Protein AF-A0A7Y5NGD7-F1 (afdb_monomer)

Secondary structure (DSSP, 8-state):
-TTTTTTS-HHHHHHHHHHHHHHHHHHIIIIIITTTSS---STTS-S-EEGGGTSEEHHHHHHHHHHHHHHHHHHHHHHHHHHHT-----

Sequence (90 aa):
MKAVAPFVNWRAFSFTLVTTLLISIIYEVTLGVAAQWWGYQREPMLGIFISAWHDLPMEAVTLWFAAVFMTVLVFEAIKIHLLKRAPDRE

Solvent-accessible surface area (backbone atoms only — not comparable to full-atom values): 5440 Å² total; per-residue (Å²): 117,78,88,53,53,89,81,47,62,60,68,62,50,51,49,52,53,52,52,51,44,53,51,34,47,52,44,40,62,65,47,39,59,69,66,49,75,74,68,84,59,72,83,91,43,97,75,53,56,41,69,94,59,82,52,38,48,52,60,72,42,53,45,57,53,55,51,52,52,49,50,54,51,52,51,54,53,51,51,52,54,52,56,71,70,57,75,79,91,123

Mean predicted aligned error: 7.26 Å

Radius of gyration: 18.39 Å; Cα contacts (8 Å, |Δi|>4): 44; chains: 1; bounding box: 41×27×56 Å

Foldseek 3Di:
DVVCVVVDPVVVVVVVVVVLLVVQVCCCLPPCVVVVPPVDDCVVAPNDFDVVRVRHGPCSSCVSVVVVVVVVVVVVVVVVVVVVVPPDPD

pLDDT: mean 85.57, std 9.71, range [49.69, 96.69]

Structure (mmCIF, N/CA/C/O backbone):
data_AF-A0A7Y5NGD7-F1
#
_entry.id   AF-A0A7Y5NGD7-F1
#
loop_
_atom_site.group_PDB
_atom_site.id
_atom_site.type_symbol
_atom_site.label_atom_id
_atom_site.label_alt_id
_atom_site.label_comp_id
_atom_site.label_asym_id
_atom_site.label_entity_id
_atom_site.label_seq_id
_atom_site.pdbx_PDB_ins_code
_atom_site.Cartn_x
_atom_site.Cartn_y
_atom_site.Cartn_z
_atom_site.occupancy
_atom_site.B_iso_or_equiv
_atom_site.auth_seq_id
_atom_site.auth_comp_id
_atom_site.auth_asym_id
_atom_site.auth_atom_id
_atom_site.pdbx_PDB_model_num
ATOM 1 N N . MET A 1 1 ? -20.965 3.400 2.102 1.00 54.62 1 MET A N 1
ATOM 2 C CA . MET A 1 1 ? -19.849 3.877 2.959 1.00 54.62 1 MET A CA 1
ATOM 3 C C . MET A 1 1 ? -20.253 4.829 4.103 1.00 54.62 1 MET A C 1
ATOM 5 O O . MET A 1 1 ? -19.375 5.241 4.846 1.00 54.62 1 MET A O 1
ATOM 9 N N . LYS A 1 2 ? -21.541 5.153 4.337 1.00 55.81 2 LYS A N 1
ATOM 10 C CA . LYS A 1 2 ? -21.941 6.076 5.429 1.00 55.81 2 LYS A CA 1
ATOM 11 C C . LYS A 1 2 ? -21.796 5.497 6.847 1.00 55.81 2 LYS A C 1
ATOM 13 O O . LYS A 1 2 ? -21.558 6.252 7.776 1.00 55.81 2 LYS A O 1
ATOM 18 N N . ALA A 1 3 ? -21.889 4.175 7.003 1.00 69.44 3 ALA A N 1
ATOM 19 C CA . ALA A 1 3 ? -21.818 3.517 8.311 1.00 69.44 3 ALA A CA 1
ATOM 20 C C . ALA A 1 3 ? -20.415 3.537 8.954 1.00 69.44 3 ALA A C 1
ATOM 22 O O . ALA A 1 3 ?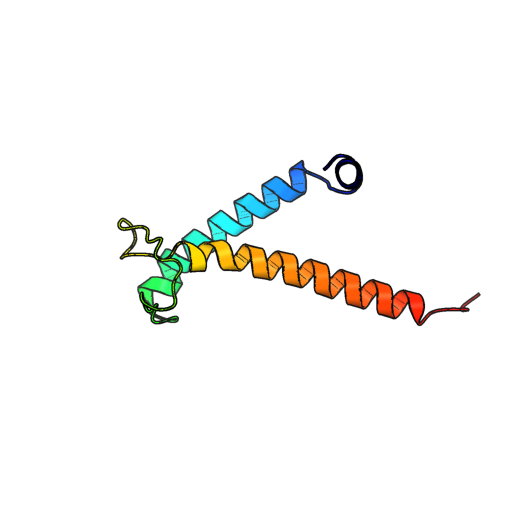 -20.305 3.447 10.167 1.00 69.44 3 ALA A O 1
ATOM 23 N N . VAL A 1 4 ? -19.350 3.667 8.153 1.00 68.19 4 VAL A N 1
ATOM 24 C CA . VAL A 1 4 ? -17.948 3.576 8.617 1.00 68.19 4 VAL A CA 1
ATOM 25 C C . VAL A 1 4 ? -17.294 4.955 8.760 1.00 68.19 4 VAL A C 1
ATOM 27 O O . VAL A 1 4 ? -16.356 5.123 9.533 1.00 68.19 4 VAL A O 1
ATOM 30 N N . ALA A 1 5 ? -17.830 5.965 8.067 1.00 71.06 5 ALA A N 1
ATOM 31 C CA . ALA A 1 5 ? -17.330 7.337 8.081 1.00 71.06 5 ALA A CA 1
ATOM 32 C C . ALA A 1 5 ? -17.092 7.939 9.486 1.00 71.06 5 ALA A C 1
ATOM 34 O O . ALA A 1 5 ? -16.056 8.577 9.652 1.00 71.06 5 ALA A O 1
ATOM 35 N N . PRO A 1 6 ? -17.960 7.744 10.504 1.00 78.56 6 PRO A N 1
ATOM 36 C CA . PRO A 1 6 ? -17.707 8.314 11.830 1.00 78.56 6 PRO A CA 1
ATOM 37 C C . PRO A 1 6 ? -16.612 7.584 12.623 1.0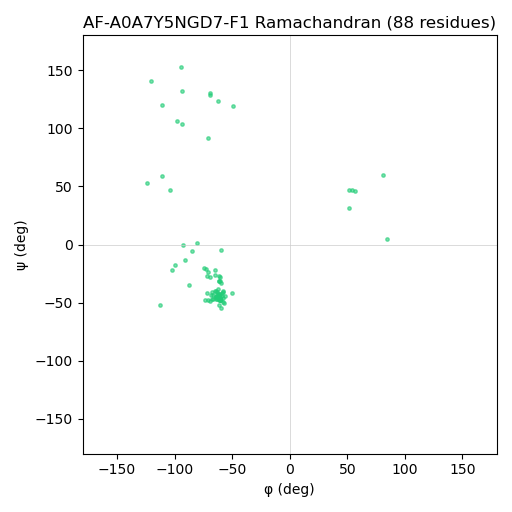0 78.56 6 PRO A C 1
ATOM 39 O O . PRO A 1 6 ? -16.046 8.164 13.542 1.00 78.56 6 PRO A O 1
ATOM 42 N N . PHE A 1 7 ? -16.295 6.333 12.281 1.00 80.06 7 PHE A N 1
ATOM 43 C CA . PHE A 1 7 ? -15.302 5.528 13.001 1.00 80.06 7 PHE A CA 1
ATOM 44 C C . PHE A 1 7 ? -13.887 5.672 12.436 1.00 80.06 7 PHE A C 1
ATOM 46 O O . PHE A 1 7 ? -12.921 5.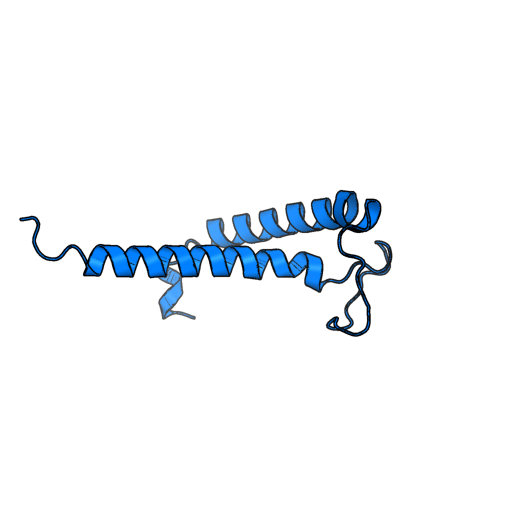255 13.071 1.00 80.06 7 PHE A O 1
ATOM 53 N N . VAL A 1 8 ? -13.751 6.251 11.240 1.00 81.81 8 VAL A N 1
ATOM 54 C CA . VAL A 1 8 ? -12.471 6.356 10.539 1.00 81.81 8 VAL A CA 1
ATOM 55 C C . VAL A 1 8 ? -12.020 7.806 10.494 1.00 81.81 8 VAL A C 1
ATOM 57 O O . VAL A 1 8 ? -12.653 8.660 9.875 1.00 81.81 8 VAL A O 1
ATOM 60 N N . ASN A 1 9 ? -10.855 8.077 11.081 1.00 89.62 9 ASN A N 1
ATOM 61 C CA . ASN A 1 9 ? -10.166 9.341 10.865 1.00 89.62 9 ASN A CA 1
ATOM 62 C C . ASN A 1 9 ? -9.614 9.379 9.433 1.00 89.62 9 ASN A C 1
ATOM 64 O O . ASN A 1 9 ? -8.495 8.945 9.168 1.00 89.62 9 ASN A O 1
ATOM 68 N N . TRP A 1 10 ? -10.410 9.912 8.506 1.00 86.50 10 TRP A N 1
ATOM 69 C CA . TRP A 1 10 ? -10.087 9.928 7.079 1.00 86.50 10 TRP A CA 1
ATOM 70 C C . TRP A 1 10 ? -8.806 10.703 6.750 1.00 86.50 10 TRP A C 1
ATOM 72 O O . TRP A 1 10 ? -8.085 10.345 5.819 1.00 86.50 10 TRP A O 1
ATOM 82 N N . ARG A 1 11 ? -8.491 11.747 7.532 1.00 91.31 11 ARG A N 1
ATOM 83 C CA . ARG A 1 11 ? -7.268 12.545 7.354 1.00 91.31 11 ARG A CA 1
ATOM 84 C C . ARG A 1 11 ? -6.034 11.736 7.729 1.00 91.31 11 ARG A C 1
ATOM 86 O O . ARG A 1 11 ? -5.095 11.680 6.943 1.00 91.31 11 ARG A O 1
ATOM 93 N N . ALA A 1 12 ? -6.061 11.089 8.89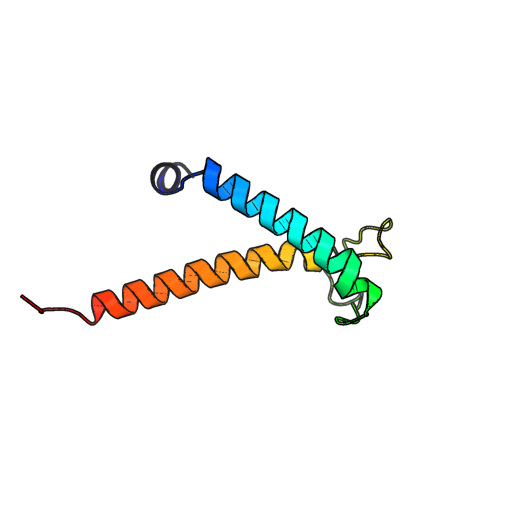4 1.00 90.31 12 ALA A N 1
ATOM 94 C CA . ALA A 1 12 ? -4.974 10.220 9.335 1.00 90.31 12 ALA A CA 1
ATOM 95 C C . ALA A 1 12 ? -4.824 9.011 8.406 1.00 90.31 12 ALA A C 1
ATOM 97 O O . ALA A 1 12 ? -3.720 8.724 7.964 1.00 90.31 12 ALA A O 1
ATOM 98 N N . PHE A 1 13 ? -5.935 8.372 8.032 1.00 89.19 13 PHE A N 1
ATOM 99 C CA . PHE A 1 13 ? -5.935 7.250 7.096 1.00 89.19 13 PHE A CA 1
ATOM 100 C C . PHE A 1 13 ? -5.301 7.625 5.753 1.00 89.19 13 PHE A C 1
AT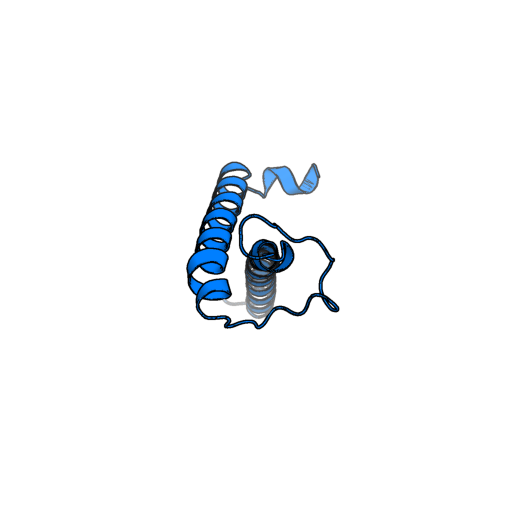OM 102 O O . PHE A 1 13 ? -4.392 6.939 5.297 1.00 89.19 13 PHE A O 1
ATOM 109 N N . SER A 1 14 ? -5.726 8.739 5.149 1.00 90.38 14 SER A N 1
ATOM 110 C CA . SER A 1 14 ? -5.176 9.198 3.867 1.00 90.38 14 SER A CA 1
ATOM 111 C C . SER A 1 14 ? -3.692 9.542 3.978 1.00 90.38 14 SER A C 1
ATOM 113 O O . SER A 1 14 ? -2.917 9.193 3.093 1.00 90.38 14 SER A O 1
ATOM 115 N N . PHE A 1 15 ? -3.284 10.191 5.073 1.00 94.06 15 PHE A N 1
ATOM 116 C CA . PHE A 1 15 ? -1.880 10.504 5.328 1.00 94.06 15 PHE A CA 1
ATOM 117 C C . PHE A 1 15 ? -1.038 9.230 5.432 1.00 94.06 15 PHE A C 1
ATOM 119 O O . PHE A 1 15 ? -0.074 9.083 4.691 1.00 94.06 15 PHE A O 1
ATOM 126 N N . THR A 1 16 ? -1.444 8.275 6.273 1.00 91.75 16 THR A N 1
ATOM 127 C CA . THR A 1 16 ? -0.751 6.990 6.415 1.00 91.75 16 THR A CA 1
ATOM 128 C C . THR A 1 16 ? -0.691 6.244 5.088 1.00 91.75 16 THR A C 1
ATOM 130 O O . THR A 1 16 ? 0.370 5.760 4.717 1.00 91.75 16 THR A O 1
ATOM 133 N N . LEU A 1 17 ? -1.792 6.208 4.336 1.00 91.19 17 LEU A N 1
ATOM 134 C CA . LEU A 1 17 ? -1.873 5.538 3.042 1.00 91.19 17 LEU A CA 1
ATOM 135 C C . LEU A 1 17 ? -0.876 6.130 2.031 1.00 91.19 17 LEU A C 1
ATOM 137 O O . LEU A 1 17 ? -0.118 5.392 1.402 1.00 91.19 17 LEU A O 1
ATOM 141 N N . VAL A 1 18 ? -0.821 7.458 1.913 1.00 93.06 18 VAL A N 1
ATOM 142 C CA . VAL A 1 18 ? 0.130 8.138 1.020 1.00 93.06 18 VAL A CA 1
ATOM 143 C C . VAL A 1 18 ? 1.570 7.949 1.493 1.00 93.06 18 VAL A C 1
ATOM 145 O O . VAL A 1 18 ? 2.441 7.644 0.683 1.00 93.06 18 VAL A O 1
ATOM 148 N N . THR A 1 19 ? 1.839 8.079 2.792 1.00 94.19 19 THR A N 1
ATOM 149 C CA . THR A 1 19 ? 3.179 7.867 3.350 1.00 94.19 19 THR A CA 1
ATOM 150 C C . THR A 1 19 ? 3.665 6.438 3.115 1.00 94.19 19 THR A C 1
ATOM 152 O O . THR A 1 19 ? 4.798 6.254 2.675 1.00 94.19 19 THR A O 1
ATOM 155 N N . THR A 1 20 ? 2.817 5.430 3.332 1.00 94.44 20 THR A N 1
ATOM 156 C CA . THR A 1 20 ? 3.145 4.028 3.048 1.00 94.44 20 THR A CA 1
ATOM 157 C C . THR A 1 20 ? 3.454 3.816 1.570 1.00 94.44 20 THR A C 1
ATOM 159 O O . THR A 1 20 ? 4.442 3.154 1.270 1.00 94.44 20 THR A O 1
ATOM 162 N N . LEU A 1 21 ? 2.688 4.411 0.647 1.00 92.69 21 LEU A N 1
ATOM 163 C CA . LEU A 1 21 ? 3.000 4.329 -0.786 1.00 92.69 21 LEU A CA 1
ATOM 164 C C . LEU A 1 21 ? 4.340 4.949 -1.134 1.00 92.69 21 LEU A C 1
ATOM 166 O O . LEU A 1 21 ? 5.111 4.351 -1.873 1.00 92.69 21 LEU A O 1
ATOM 170 N N . LEU A 1 22 ? 4.615 6.147 -0.624 1.00 93.56 22 LEU A N 1
ATOM 171 C CA . LEU A 1 22 ? 5.867 6.836 -0.915 1.00 93.56 22 LEU A CA 1
ATOM 172 C C . LEU A 1 22 ? 7.060 6.014 -0.427 1.00 93.56 22 LEU A C 1
ATOM 174 O O . LEU A 1 22 ? 8.004 5.800 -1.183 1.00 93.56 22 LEU A O 1
ATOM 178 N N . ILE A 1 23 ? 6.988 5.502 0.804 1.00 94.88 23 ILE A N 1
ATOM 179 C CA . ILE A 1 23 ? 8.024 4.628 1.365 1.00 94.88 23 ILE A CA 1
ATOM 180 C C . ILE A 1 23 ? 8.148 3.349 0.537 1.00 94.88 23 ILE A C 1
ATOM 182 O O . ILE A 1 23 ? 9.262 2.947 0.221 1.00 94.88 23 ILE A O 1
ATOM 186 N N . SER A 1 24 ? 7.026 2.737 0.159 1.00 93.50 24 SER A N 1
ATOM 187 C CA . SER A 1 24 ? 7.006 1.513 -0.637 1.00 93.50 24 SER A CA 1
ATOM 188 C C . SER A 1 24 ? 7.662 1.706 -2.004 1.00 93.50 24 SER A C 1
ATOM 190 O O . SER A 1 24 ? 8.538 0.927 -2.355 1.00 93.50 24 SER A O 1
ATOM 192 N N . ILE A 1 25 ? 7.328 2.769 -2.742 1.00 91.44 25 ILE A N 1
ATOM 193 C CA . ILE A 1 25 ? 7.953 3.071 -4.040 1.00 91.44 25 ILE A CA 1
ATOM 194 C C . ILE A 1 25 ? 9.458 3.292 -3.871 1.00 91.44 25 ILE A C 1
ATOM 196 O O . ILE A 1 25 ? 10.247 2.734 -4.629 1.00 91.44 25 ILE A O 1
ATOM 200 N N . ILE A 1 26 ? 9.865 4.090 -2.876 1.00 92.81 26 ILE A N 1
ATOM 201 C CA . ILE A 1 26 ? 11.285 4.359 -2.617 1.00 92.81 26 ILE A CA 1
ATOM 202 C C . ILE A 1 26 ? 12.015 3.054 -2.300 1.00 92.81 26 ILE A C 1
ATOM 204 O O . ILE A 1 26 ? 13.065 2.791 -2.881 1.00 92.81 26 ILE A O 1
ATOM 208 N N . TYR A 1 27 ? 11.460 2.224 -1.418 1.00 92.94 27 TYR A N 1
ATOM 209 C CA . TYR A 1 27 ? 12.025 0.927 -1.061 1.00 92.94 27 TYR A CA 1
ATOM 210 C C . TYR A 1 27 ? 12.144 0.009 -2.281 1.00 92.94 27 TYR A C 1
ATOM 212 O O . TYR A 1 27 ? 13.211 -0.549 -2.528 1.00 92.94 27 TYR A O 1
ATOM 220 N N . GLU A 1 28 ? 11.085 -0.108 -3.078 1.00 91.50 28 GLU A N 1
ATOM 221 C CA . GLU A 1 28 ? 11.058 -1.049 -4.192 1.00 91.50 28 GLU A CA 1
ATOM 222 C C . GLU A 1 28 ? 12.039 -0.645 -5.293 1.00 91.50 28 GLU A C 1
ATOM 224 O O . GLU A 1 28 ? 12.770 -1.483 -5.807 1.00 91.50 28 GLU A O 1
ATOM 229 N N . VAL A 1 29 ? 12.137 0.649 -5.601 1.00 89.44 29 VAL A N 1
ATOM 230 C CA . VAL A 1 29 ? 13.073 1.150 -6.616 1.00 89.44 29 VAL A CA 1
ATOM 231 C C . VAL A 1 29 ? 14.524 1.085 -6.129 1.00 89.44 29 VAL A C 1
ATOM 233 O O . VAL A 1 29 ? 15.412 0.723 -6.900 1.00 89.44 29 VAL A O 1
ATOM 236 N N . THR A 1 30 ? 14.793 1.438 -4.868 1.00 89.94 30 THR A N 1
ATOM 237 C CA . THR A 1 30 ? 16.177 1.567 -4.369 1.00 89.94 30 THR A CA 1
ATOM 238 C C . THR A 1 30 ? 16.775 0.268 -3.844 1.00 89.94 30 THR A C 1
ATOM 240 O O . THR A 1 30 ? 17.974 0.065 -3.999 1.00 89.94 30 THR A O 1
ATOM 243 N N . LEU A 1 31 ? 15.973 -0.602 -3.226 1.00 87.19 31 LEU A N 1
ATOM 244 C CA . LEU A 1 31 ? 16.425 -1.854 -2.613 1.00 87.19 31 LEU A CA 1
ATOM 245 C C . LEU A 1 31 ? 15.885 -3.063 -3.373 1.00 87.19 31 LEU A C 1
ATOM 247 O O . LEU A 1 31 ? 16.672 -3.912 -3.781 1.00 87.19 31 LEU A O 1
ATOM 251 N N . GLY A 1 32 ? 14.571 -3.125 -3.606 1.00 85.00 32 GLY A N 1
ATOM 252 C CA . GLY A 1 32 ? 13.922 -4.286 -4.224 1.00 85.00 32 GLY A CA 1
ATOM 253 C C . GLY A 1 32 ? 14.461 -4.601 -5.621 1.00 85.00 32 GLY A C 1
ATOM 254 O O . GLY A 1 32 ? 14.956 -5.702 -5.873 1.00 85.00 32 GLY A O 1
ATOM 255 N N . VAL A 1 33 ? 14.434 -3.607 -6.511 1.00 84.56 33 VAL A N 1
ATOM 256 C CA . VAL A 1 33 ? 14.925 -3.710 -7.891 1.00 84.56 33 VAL A CA 1
ATOM 257 C C . VAL A 1 33 ? 16.447 -3.740 -7.934 1.00 84.56 33 VAL A C 1
ATOM 259 O O . VAL A 1 33 ? 17.013 -4.604 -8.597 1.00 84.56 33 VAL A O 1
ATOM 262 N N . ALA A 1 34 ? 17.133 -2.840 -7.225 1.00 81.62 34 ALA A N 1
ATOM 263 C CA . ALA A 1 34 ? 18.594 -2.759 -7.300 1.00 81.62 34 ALA A CA 1
ATOM 264 C C . ALA A 1 34 ? 19.282 -4.042 -6.806 1.00 81.62 34 ALA A C 1
ATOM 266 O O . ALA A 1 34 ? 20.267 -4.479 -7.397 1.00 81.62 34 ALA A O 1
ATOM 267 N N . ALA A 1 35 ? 18.753 -4.661 -5.748 1.00 84.19 35 ALA A N 1
ATOM 268 C CA . ALA A 1 35 ? 19.306 -5.887 -5.187 1.00 84.19 35 ALA A CA 1
ATOM 269 C C . ALA A 1 35 ? 18.665 -7.167 -5.752 1.00 84.19 35 ALA A C 1
ATOM 271 O O . ALA A 1 35 ? 19.061 -8.262 -5.356 1.00 84.19 35 ALA A O 1
ATOM 272 N N . GLN A 1 36 ? 17.685 -7.042 -6.659 1.00 83.12 36 GLN A N 1
ATOM 273 C CA . GLN A 1 36 ? 16.957 -8.160 -7.273 1.00 83.12 36 GLN A CA 1
ATOM 274 C C . GLN A 1 36 ? 16.388 -9.161 -6.245 1.00 83.12 36 GLN A C 1
ATOM 276 O O . GLN A 1 36 ? 16.274 -10.351 -6.529 1.00 83.12 36 GLN A O 1
ATOM 281 N N . TRP A 1 37 ? 16.010 -8.694 -5.047 1.00 83.56 37 TRP A N 1
ATOM 282 C CA . TRP A 1 37 ? 15.611 -9.561 -3.926 1.00 83.56 37 TRP A CA 1
ATOM 283 C C . TRP A 1 37 ? 14.405 -10.450 -4.231 1.00 83.56 37 TRP A C 1
ATOM 285 O O . TRP A 1 37 ? 14.329 -11.571 -3.734 1.00 83.56 37 TRP A O 1
ATOM 295 N N . TRP A 1 38 ? 13.475 -9.958 -5.049 1.00 81.50 38 TRP A N 1
ATOM 296 C CA . TRP A 1 38 ? 12.226 -10.655 -5.350 1.00 81.50 38 TRP A CA 1
ATOM 297 C C . TRP A 1 38 ? 12.233 -11.412 -6.682 1.00 81.50 38 TRP A C 1
ATOM 299 O O . TRP A 1 38 ? 11.375 -12.268 -6.880 1.00 81.50 38 TRP A O 1
ATOM 309 N N . GLY A 1 39 ? 13.165 -11.109 -7.596 1.00 83.31 39 GLY A N 1
ATOM 310 C CA . GLY A 1 39 ? 13.263 -11.778 -8.902 1.00 83.31 39 GLY A CA 1
ATOM 311 C C . GLY A 1 39 ? 11.945 -11.807 -9.689 1.00 83.31 39 GLY A C 1
ATOM 312 O O . GLY A 1 39 ? 11.540 -12.868 -10.169 1.00 83.31 39 GLY A O 1
ATOM 313 N N . TYR A 1 40 ? 11.255 -10.662 -9.766 1.00 82.31 40 TYR A N 1
ATOM 314 C CA . TYR A 1 40 ? 9.891 -10.540 -10.283 1.00 82.31 40 TYR A CA 1
ATOM 315 C C . TYR A 1 40 ? 9.681 -11.227 -11.639 1.00 82.31 40 TYR A C 1
ATOM 317 O O . TYR A 1 40 ? 10.289 -10.866 -12.645 1.00 82.31 40 TYR A O 1
ATOM 325 N N . GLN A 1 41 ? 8.780 -12.210 -11.656 1.00 81.94 41 GLN A N 1
ATOM 326 C CA . GLN A 1 41 ? 8.377 -12.932 -12.859 1.00 81.94 41 GLN A CA 1
ATOM 327 C C . GLN A 1 41 ? 7.140 -12.269 -13.460 1.00 81.94 41 GLN A C 1
ATOM 329 O O . GLN A 1 41 ? 6.168 -12.030 -12.747 1.00 81.94 41 GLN A O 1
ATOM 334 N N . ARG A 1 42 ? 7.142 -12.011 -14.772 1.00 79.31 42 ARG A N 1
ATOM 335 C CA . ARG A 1 42 ? 6.001 -11.353 -15.434 1.00 79.31 42 ARG A CA 1
ATOM 336 C C . ARG A 1 42 ? 4.747 -12.229 -15.511 1.00 79.31 42 ARG A C 1
ATOM 338 O O . ARG A 1 42 ? 3.65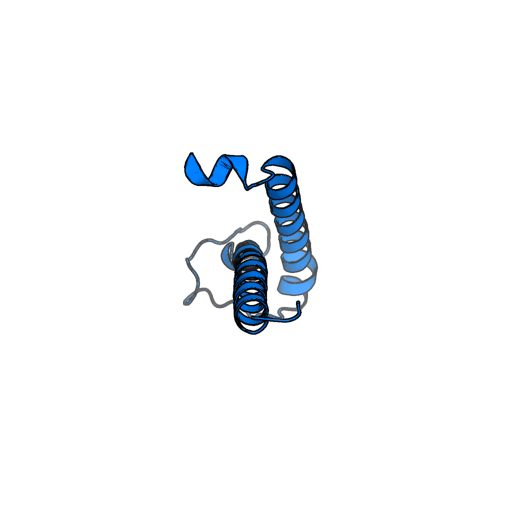0 -11.694 -15.557 1.00 79.31 42 ARG A O 1
ATOM 345 N N . GLU A 1 43 ? 4.909 -13.549 -15.535 1.00 81.50 43 GLU A N 1
ATOM 346 C CA . GLU A 1 43 ? 3.820 -14.522 -15.712 1.00 81.50 43 GLU A CA 1
ATOM 347 C C . GLU A 1 43 ? 2.814 -14.581 -14.543 1.00 81.50 43 GLU A C 1
ATOM 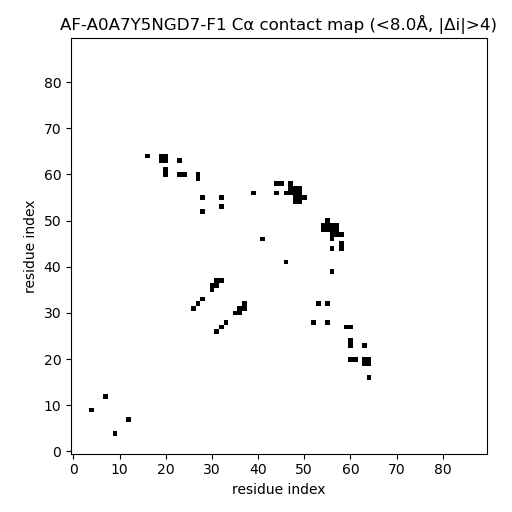349 O O . GLU A 1 43 ? 1.616 -14.557 -14.813 1.00 81.50 43 GLU A O 1
ATOM 354 N N . PRO A 1 44 ? 3.232 -14.637 -13.259 1.00 82.12 44 PRO A N 1
ATOM 355 C CA . PRO A 1 44 ? 2.301 -14.645 -12.124 1.00 82.12 44 PRO A CA 1
ATOM 356 C C . PRO A 1 44 ? 1.767 -13.257 -11.731 1.00 82.12 44 PRO A C 1
ATOM 358 O O . PRO A 1 44 ? 1.027 -13.153 -10.755 1.00 82.12 44 PRO A O 1
ATOM 361 N N . MET A 1 45 ? 2.161 -12.199 -12.438 1.00 84.75 45 MET A N 1
ATOM 362 C CA . MET A 1 45 ? 1.813 -10.814 -12.117 1.00 84.75 45 MET A CA 1
ATOM 363 C C . MET A 1 45 ? 0.570 -10.346 -12.874 1.00 84.75 45 MET A C 1
ATOM 365 O O . MET A 1 45 ? 0.306 -10.783 -13.991 1.00 84.75 45 MET A O 1
ATOM 369 N N . LEU A 1 46 ? -0.160 -9.383 -12.311 1.00 81.75 46 LEU A N 1
ATOM 370 C CA . LEU A 1 46 ? -1.332 -8.718 -12.902 1.00 81.75 46 LEU A CA 1
ATOM 371 C C . LEU A 1 46 ? -1.024 -8.004 -14.233 1.00 81.75 46 LEU A C 1
ATOM 373 O O . LEU A 1 46 ? -1.933 -7.475 -14.871 1.00 81.75 46 LEU A O 1
ATOM 377 N N . GLY A 1 47 ? 0.241 -7.963 -14.659 1.00 82.50 47 GLY A N 1
ATOM 378 C CA . GLY A 1 47 ? 0.650 -7.456 -15.966 1.00 82.50 47 GLY A CA 1
ATOM 379 C C . GLY A 1 47 ? 0.832 -5.938 -16.031 1.00 82.50 47 GLY A C 1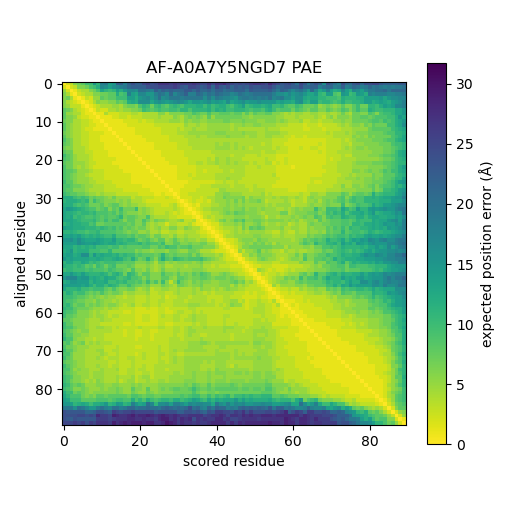
ATOM 380 O O . GLY A 1 47 ? 1.078 -5.400 -17.109 1.00 82.50 47 GLY A O 1
ATOM 381 N N . ILE A 1 48 ? 0.711 -5.234 -14.900 1.00 85.38 48 ILE A N 1
ATOM 382 C CA . ILE A 1 48 ? 0.828 -3.773 -14.825 1.00 85.38 48 ILE A CA 1
ATOM 383 C C . ILE A 1 48 ? 2.241 -3.403 -14.371 1.00 85.38 48 ILE A C 1
ATOM 385 O O . ILE A 1 48 ? 2.578 -3.525 -13.191 1.00 85.38 48 ILE A O 1
ATOM 389 N N . PHE A 1 49 ? 3.046 -2.912 -15.312 1.00 85.50 49 PHE A N 1
ATOM 390 C CA . PHE A 1 49 ? 4.448 -2.563 -15.089 1.00 85.50 49 PHE A CA 1
ATOM 391 C C . PHE A 1 49 ? 4.719 -1.087 -15.379 1.00 85.50 49 PHE A C 1
ATOM 393 O O . PHE A 1 49 ? 4.206 -0.516 -16.343 1.00 85.50 49 PHE A O 1
ATOM 400 N N . ILE A 1 50 ? 5.561 -0.472 -14.551 1.00 84.50 50 ILE A N 1
ATOM 401 C CA . ILE A 1 50 ? 6.035 0.900 -14.727 1.00 84.50 50 ILE A CA 1
ATOM 402 C C . ILE A 1 50 ? 7.363 0.846 -15.488 1.00 84.50 50 ILE A C 1
ATOM 404 O O . ILE A 1 50 ? 8.413 0.543 -14.919 1.00 84.50 50 ILE A O 1
ATOM 408 N N . SER A 1 51 ? 7.327 1.170 -16.783 1.00 80.31 51 SER A N 1
ATOM 409 C CA . SER A 1 51 ? 8.501 1.108 -17.671 1.00 80.31 51 SER A CA 1
ATOM 410 C C . SER A 1 51 ? 9.653 2.023 -17.238 1.00 80.31 51 SER A C 1
ATOM 412 O O . SER A 1 51 ? 10.815 1.702 -17.474 1.00 80.31 51 SER A O 1
ATOM 414 N N . ALA A 1 52 ? 9.354 3.132 -16.555 1.00 82.81 52 ALA A N 1
ATOM 415 C CA . ALA A 1 52 ? 10.357 4.084 -16.077 1.00 82.81 52 ALA A CA 1
ATOM 416 C C . ALA A 1 52 ? 11.315 3.501 -15.018 1.00 82.81 52 ALA A C 1
ATOM 418 O O . ALA A 1 52 ? 12.412 4.027 -14.842 1.00 82.81 52 ALA A O 1
ATOM 419 N N . TRP A 1 53 ? 10.924 2.429 -14.321 1.00 81.44 53 TRP A N 1
ATOM 420 C CA . TRP A 1 53 ? 11.672 1.856 -13.197 1.00 81.44 53 TRP A CA 1
ATOM 421 C C . TRP A 1 53 ? 11.990 0.377 -13.420 1.00 81.44 53 TRP A C 1
ATOM 423 O O . TRP A 1 53 ? 11.686 -0.457 -12.577 1.00 81.44 53 TRP A O 1
ATOM 433 N N . HIS A 1 54 ? 12.595 0.054 -14.568 1.00 81.38 54 HIS A N 1
ATOM 434 C CA . HIS A 1 54 ? 13.004 -1.316 -14.913 1.00 81.38 54 HIS A CA 1
ATOM 435 C C . HIS A 1 54 ? 11.834 -2.318 -14.881 1.00 81.38 54 HIS A C 1
ATOM 437 O O . HIS A 1 54 ? 11.941 -3.397 -14.306 1.00 81.38 54 HIS A O 1
ATOM 443 N N . ASP A 1 55 ? 10.700 -1.927 -15.476 1.00 83.12 55 ASP A N 1
ATOM 444 C CA . ASP A 1 55 ? 9.455 -2.705 -15.445 1.00 83.12 55 ASP A CA 1
ATOM 445 C C . ASP A 1 55 ? 9.016 -3.059 -14.015 1.00 83.12 55 ASP A C 1
ATOM 447 O O . ASP A 1 55 ? 8.663 -4.200 -13.722 1.00 83.12 55 ASP A O 1
ATOM 451 N N . LEU A 1 56 ? 9.023 -2.076 -13.107 1.00 85.25 56 LEU A N 1
ATOM 452 C CA . LEU A 1 56 ? 8.580 -2.306 -11.736 1.00 85.25 56 LEU A CA 1
ATOM 453 C C . LEU A 1 56 ? 7.096 -2.721 -11.728 1.00 85.25 56 LEU A C 1
ATOM 455 O O . LEU A 1 56 ? 6.254 -1.954 -12.214 1.00 85.25 56 LEU A O 1
ATOM 459 N N . PRO A 1 57 ? 6.746 -3.885 -11.159 1.00 88.38 57 PRO A N 1
ATOM 460 C CA . PRO A 1 57 ? 5.358 -4.302 -11.045 1.00 88.38 57 PRO A CA 1
ATOM 461 C C . PRO A 1 57 ? 4.610 -3.419 -10.052 1.00 88.38 57 PRO A C 1
ATOM 463 O O . PRO A 1 57 ? 5.034 -3.232 -8.910 1.00 88.38 57 PRO A O 1
ATOM 466 N N . MET A 1 58 ? 3.448 -2.913 -10.463 1.00 87.69 58 MET A N 1
ATOM 467 C CA . MET A 1 58 ? 2.599 -2.093 -9.595 1.00 87.69 58 MET A CA 1
ATOM 468 C C . MET A 1 58 ? 2.137 -2.870 -8.354 1.00 87.69 58 MET A C 1
ATOM 470 O O . MET A 1 58 ? 1.983 -2.301 -7.271 1.00 87.69 58 MET A O 1
ATOM 474 N N . GLU A 1 59 ? 1.967 -4.185 -8.494 1.00 88.56 59 GLU A N 1
ATOM 475 C CA . GLU A 1 59 ? 1.612 -5.088 -7.402 1.00 88.56 59 GLU A CA 1
ATOM 476 C C . GLU A 1 59 ? 2.592 -5.012 -6.244 1.00 88.56 59 GLU A C 1
ATOM 478 O O . GLU A 1 59 ? 2.140 -4.905 -5.111 1.00 88.56 59 GLU A O 1
ATOM 483 N N . ALA A 1 60 ? 3.902 -4.988 -6.510 1.00 89.06 60 ALA A N 1
ATOM 484 C CA . ALA A 1 60 ? 4.923 -4.933 -5.466 1.00 89.06 60 ALA A CA 1
ATOM 485 C C . ALA A 1 60 ? 4.752 -3.707 -4.564 1.00 89.06 60 ALA A C 1
ATOM 487 O O . ALA A 1 60 ? 4.832 -3.809 -3.342 1.00 89.06 60 ALA A O 1
ATOM 488 N N . VAL A 1 61 ? 4.405 -2.565 -5.162 1.00 89.25 61 VAL A N 1
ATOM 489 C CA . VAL A 1 61 ? 4.135 -1.331 -4.422 1.00 89.25 61 VAL A CA 1
ATOM 490 C C . VAL A 1 61 ? 2.818 -1.432 -3.645 1.00 89.25 61 VAL A C 1
ATOM 492 O O . VAL A 1 61 ? 2.739 -1.113 -2.459 1.00 89.25 61 VAL A O 1
ATOM 495 N N . THR A 1 62 ? 1.752 -1.898 -4.299 1.00 89.31 62 THR A N 1
ATOM 496 C CA . THR A 1 62 ? 0.419 -1.970 -3.674 1.00 89.31 62 THR A CA 1
ATOM 497 C C . THR A 1 62 ? 0.285 -3.074 -2.622 1.00 89.31 62 THR A C 1
ATOM 499 O O . THR A 1 62 ? -0.573 -2.973 -1.746 1.00 89.31 62 THR A O 1
ATOM 502 N N . LEU A 1 63 ? 1.143 -4.096 -2.641 1.00 91.12 63 LEU A N 1
ATOM 503 C CA . LEU A 1 63 ? 1.127 -5.214 -1.694 1.00 91.12 63 LEU A CA 1
ATOM 504 C C . LEU A 1 63 ? 1.334 -4.741 -0.253 1.00 91.12 63 LEU A C 1
ATOM 506 O O . LEU A 1 63 ? 0.731 -5.278 0.679 1.00 91.12 63 LEU A O 1
ATOM 510 N N . TRP A 1 64 ? 2.092 -3.663 -0.068 1.00 91.44 64 TRP A N 1
ATOM 511 C CA . TRP A 1 64 ? 2.276 -3.031 1.234 1.00 91.44 64 TRP A CA 1
ATOM 512 C C . TRP A 1 64 ? 0.967 -2.512 1.838 1.00 91.44 64 TRP A C 1
ATOM 514 O O . TRP A 1 64 ? 0.816 -2.519 3.060 1.00 91.44 64 TRP A O 1
ATOM 524 N N . PHE A 1 65 ? -0.031 -2.159 1.024 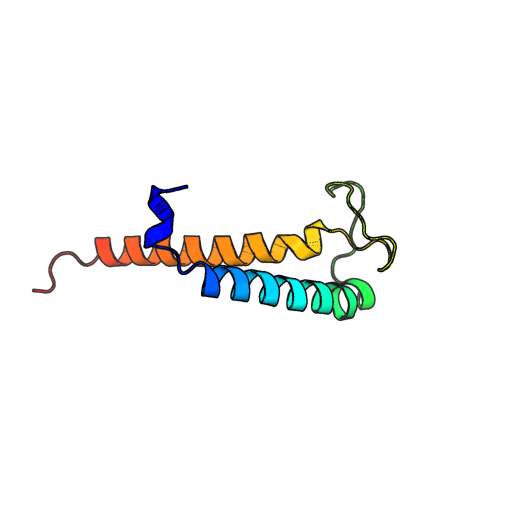1.00 91.06 65 PHE A N 1
ATOM 525 C CA . PHE A 1 65 ? -1.367 -1.873 1.544 1.00 91.06 65 PHE A CA 1
ATOM 526 C C . PHE A 1 65 ? -2.046 -3.099 2.110 1.00 91.06 65 PHE A C 1
ATOM 528 O O . PHE A 1 65 ? -2.584 -3.033 3.215 1.00 91.06 65 PHE A O 1
ATOM 535 N N . ALA A 1 66 ? -2.015 -4.212 1.378 1.00 90.38 66 ALA A N 1
ATOM 536 C CA . ALA A 1 66 ? -2.580 -5.460 1.862 1.00 90.38 66 ALA A CA 1
ATOM 537 C C . ALA A 1 66 ? -1.911 -5.867 3.181 1.00 90.38 66 ALA A C 1
ATOM 539 O O . ALA A 1 66 ? -2.609 -6.235 4.122 1.00 90.38 66 ALA A O 1
ATOM 540 N N . ALA A 1 67 ? -0.590 -5.699 3.297 1.00 92.12 67 ALA A N 1
ATOM 541 C CA . ALA A 1 67 ? 0.149 -5.966 4.528 1.00 92.12 67 ALA A CA 1
ATOM 542 C C . ALA A 1 67 ? -0.322 -5.094 5.709 1.00 92.12 67 ALA A C 1
ATOM 544 O O . ALA A 1 67 ? -0.596 -5.618 6.792 1.00 92.12 67 ALA A O 1
ATOM 545 N N . VAL A 1 68 ? -0.475 -3.779 5.513 1.00 91.62 68 VAL A N 1
ATOM 546 C CA . VAL A 1 68 ? -0.978 -2.871 6.562 1.00 91.62 68 VAL A CA 1
ATOM 547 C C . VAL A 1 68 ? -2.415 -3.220 6.956 1.00 91.62 68 VAL A C 1
ATOM 549 O O . VAL A 1 68 ? -2.712 -3.342 8.145 1.00 91.62 68 VAL A O 1
ATOM 552 N N . PHE A 1 69 ? -3.302 -3.441 5.983 1.00 89.56 69 PHE A N 1
ATOM 553 C CA . PHE A 1 69 ? -4.687 -3.837 6.251 1.00 89.56 69 PHE A CA 1
ATOM 554 C C . PHE A 1 69 ? -4.767 -5.162 7.008 1.00 89.56 69 PHE A C 1
ATOM 556 O O . PHE A 1 69 ? -5.470 -5.247 8.013 1.00 89.56 69 PHE A O 1
ATOM 563 N N . MET A 1 70 ? -4.014 -6.173 6.573 1.00 93.44 70 MET A N 1
ATOM 564 C CA . MET A 1 70 ? -3.931 -7.466 7.253 1.00 93.44 70 MET A CA 1
ATOM 565 C C . MET A 1 70 ? -3.439 -7.304 8.687 1.00 93.44 70 MET A C 1
ATOM 567 O O . MET A 1 70 ? -4.009 -7.899 9.595 1.00 93.44 70 MET A O 1
ATOM 571 N N . THR A 1 71 ? -2.439 -6.453 8.914 1.00 93.38 71 THR A N 1
ATOM 572 C CA . THR A 1 71 ? -1.903 -6.189 10.254 1.00 93.38 71 THR A CA 1
ATOM 573 C C . THR A 1 71 ? -2.974 -5.611 11.177 1.00 93.38 71 THR A C 1
ATOM 575 O O . THR A 1 71 ? -3.158 -6.104 12.289 1.00 93.38 71 THR A O 1
ATOM 578 N N . VAL A 1 72 ? -3.729 -4.611 10.709 1.00 91.62 72 VAL A N 1
ATOM 579 C CA . VAL A 1 72 ? -4.828 -4.006 11.480 1.00 91.62 72 VAL A CA 1
ATOM 580 C C . VAL A 1 72 ? -5.941 -5.019 11.744 1.00 91.62 72 VAL A C 1
ATOM 582 O O . VAL A 1 72 ? -6.406 -5.134 12.875 1.00 91.62 72 VAL A O 1
ATOM 585 N N . LEU A 1 73 ? -6.346 -5.792 10.733 1.00 93.06 73 LEU A N 1
ATOM 586 C CA . LEU A 1 73 ? -7.392 -6.806 10.883 1.00 93.06 73 LEU A CA 1
ATOM 587 C C . LEU A 1 73 ? -6.994 -7.900 11.876 1.00 93.06 73 LEU A C 1
ATOM 589 O O . LEU A 1 73 ? -7.800 -8.277 12.724 1.00 93.06 73 LEU A O 1
ATOM 593 N N . VAL A 1 74 ? -5.755 -8.388 11.801 1.00 96.69 74 VAL A N 1
ATOM 594 C CA . VAL A 1 74 ? -5.224 -9.391 12.732 1.00 96.69 74 VAL A CA 1
ATOM 595 C C . VAL A 1 74 ? -5.154 -8.822 14.145 1.00 96.69 74 VAL A C 1
ATOM 597 O O . VAL A 1 74 ? -5.592 -9.482 15.087 1.00 96.69 74 VAL A O 1
ATOM 600 N N . PHE A 1 75 ? -4.663 -7.592 14.304 1.00 95.12 75 PHE A N 1
ATOM 601 C CA . PHE A 1 75 ? -4.622 -6.919 15.599 1.00 95.12 75 PHE A CA 1
ATOM 602 C C . PHE A 1 75 ? -6.018 -6.801 16.226 1.00 95.12 75 PHE A C 1
ATOM 604 O O . PHE A 1 75 ? -6.211 -7.198 17.376 1.00 95.12 75 PHE A O 1
ATOM 611 N N . GLU A 1 76 ? -7.008 -6.320 15.470 1.00 93.38 76 GLU A N 1
ATOM 612 C CA . GLU A 1 76 ? -8.386 -6.189 15.956 1.00 93.38 76 GLU A CA 1
ATOM 613 C C . GLU A 1 76 ? -9.020 -7.555 16.254 1.00 93.38 76 GLU A C 1
ATOM 615 O O . GLU A 1 76 ? -9.679 -7.723 17.282 1.00 93.38 76 GLU A O 1
ATOM 620 N N . ALA A 1 77 ? -8.772 -8.570 15.420 1.00 95.56 77 ALA A N 1
ATOM 621 C CA . ALA A 1 77 ? -9.255 -9.928 15.660 1.00 95.56 77 ALA A CA 1
ATOM 622 C C . ALA A 1 77 ? -8.700 -10.509 16.972 1.00 95.56 77 ALA A C 1
ATOM 624 O O . ALA A 1 77 ? -9.458 -11.060 17.776 1.00 95.56 77 ALA A O 1
ATOM 625 N N . ILE A 1 78 ? -7.397 -10.341 17.224 1.00 96.44 78 ILE A N 1
ATOM 626 C CA . ILE A 1 78 ? -6.746 -10.774 18.468 1.00 96.44 78 ILE A CA 1
ATOM 627 C C . ILE A 1 78 ? -7.306 -9.996 19.658 1.00 96.44 78 ILE A C 1
ATOM 629 O O . ILE A 1 78 ? -7.674 -10.599 20.665 1.00 96.44 78 ILE A O 1
ATOM 633 N N . LYS A 1 79 ? -7.426 -8.672 19.549 1.00 93.25 79 LYS A N 1
ATOM 634 C CA . LYS A 1 79 ? -7.973 -7.818 20.608 1.00 93.25 79 LYS A CA 1
ATOM 635 C C . LYS A 1 79 ? -9.392 -8.235 20.996 1.00 93.25 79 LYS A C 1
ATOM 637 O O . LYS A 1 79 ? -9.675 -8.394 22.181 1.00 93.25 79 LYS A O 1
ATOM 642 N N . ILE A 1 80 ? -10.266 -8.479 20.018 1.00 93.81 80 ILE A N 1
ATOM 643 C CA . ILE A 1 80 ? -11.629 -8.977 20.258 1.00 93.81 80 ILE A CA 1
ATOM 644 C C . ILE A 1 80 ? -11.589 -10.352 20.932 1.00 93.81 80 ILE A C 1
ATOM 646 O O . ILE A 1 80 ? -12.354 -10.598 21.864 1.00 93.81 80 ILE A O 1
ATOM 650 N N . HIS A 1 81 ? -10.705 -11.249 20.489 1.00 93.62 81 HIS A N 1
ATOM 651 C CA . HIS A 1 81 ? -10.563 -12.574 21.090 1.00 93.62 81 HIS A CA 1
ATOM 652 C C . HIS A 1 81 ? -10.123 -12.503 22.560 1.00 93.62 81 HIS A C 1
ATOM 654 O O . HIS A 1 81 ? -10.676 -13.210 23.401 1.00 93.62 81 HIS A O 1
ATOM 660 N N . LEU A 1 82 ? -9.167 -11.628 22.880 1.00 93.88 82 LEU A N 1
ATOM 661 C CA . LEU A 1 82 ? -8.674 -11.422 24.241 1.00 93.88 82 LEU A CA 1
ATOM 662 C C . LEU A 1 82 ? -9.730 -10.779 25.146 1.00 93.88 82 LEU A C 1
ATOM 664 O O . LEU A 1 82 ? -9.929 -11.254 26.260 1.00 93.88 82 LEU A O 1
ATOM 668 N N . LEU A 1 83 ? -10.453 -9.762 24.664 1.00 92.81 83 LEU A N 1
ATOM 669 C CA . LEU A 1 83 ? -11.528 -9.116 25.428 1.00 92.81 83 LEU A CA 1
ATOM 670 C C . LEU A 1 83 ? -12.687 -10.077 25.716 1.00 92.81 83 LEU A C 1
ATOM 672 O O . LEU A 1 83 ? -13.191 -10.109 26.832 1.00 92.81 83 LEU A O 1
ATOM 676 N N . LYS A 1 84 ? -13.064 -10.927 24.751 1.00 89.19 84 LYS A N 1
ATOM 677 C CA . LYS A 1 84 ? -14.070 -11.982 24.967 1.00 89.19 84 LYS A CA 1
ATOM 678 C C . LYS A 1 84 ? -13.629 -13.045 25.977 1.00 89.19 84 LYS A C 1
ATOM 680 O O . LYS A 1 84 ? -14.483 -13.687 26.576 1.00 89.19 84 LYS A O 1
ATOM 685 N N . ARG A 1 85 ? -12.317 -13.260 26.138 1.00 80.94 85 ARG A N 1
ATOM 686 C CA . ARG A 1 85 ? -11.728 -14.188 27.121 1.00 80.94 85 ARG A CA 1
ATOM 687 C C . ARG A 1 85 ? -11.532 -13.586 28.509 1.00 80.94 85 ARG A C 1
ATOM 689 O O . ARG A 1 85 ? -11.164 -14.330 29.413 1.00 80.94 85 ARG A O 1
ATOM 696 N N . ALA A 1 86 ? -11.788 -12.294 28.690 1.00 75.44 86 ALA A N 1
ATOM 697 C CA . ALA A 1 86 ? -11.772 -11.640 29.991 1.00 75.44 86 ALA A CA 1
ATOM 698 C C . ALA A 1 86 ? -13.191 -11.363 30.540 1.00 75.44 86 ALA A C 1
ATOM 700 O O . ALA A 1 86 ? -13.428 -10.234 30.972 1.00 75.44 86 ALA A O 1
ATOM 701 N N . PRO A 1 87 ? -14.152 -12.318 30.524 1.00 63.88 87 PRO A N 1
ATOM 702 C CA . PRO A 1 87 ? -15.363 -12.131 31.299 1.00 63.88 87 PRO A CA 1
ATOM 703 C C . PRO A 1 87 ? -14.964 -12.230 32.781 1.00 63.88 87 PRO A C 1
ATOM 705 O O . PRO A 1 87 ? -14.284 -13.173 33.184 1.00 63.88 87 PRO A O 1
ATOM 708 N N . ASP A 1 88 ? -15.358 -11.232 33.567 1.00 61.03 88 ASP A N 1
ATOM 709 C CA . ASP A 1 88 ? -15.440 -11.298 35.032 1.00 61.03 88 ASP A CA 1
ATOM 710 C C . ASP A 1 88 ? -14.117 -11.104 35.811 1.00 61.03 88 ASP A C 1
ATOM 712 O O . ASP A 1 88 ? -13.691 -11.941 36.607 1.00 61.03 88 ASP A O 1
ATOM 716 N N . ARG A 1 89 ? -13.472 -9.941 35.637 1.00 57.38 89 ARG A N 1
ATOM 717 C CA . ARG A 1 89 ? -12.596 -9.360 36.678 1.00 57.38 89 ARG A CA 1
ATOM 718 C C . ARG A 1 89 ? -13.216 -8.088 37.262 1.00 57.38 89 ARG A C 1
ATOM 720 O O . ARG A 1 89 ? -12.612 -7.024 37.170 1.00 57.38 89 ARG A O 1
ATOM 727 N N . GLU A 1 90 ? -14.408 -8.214 37.832 1.00 49.69 90 GLU A N 1
ATOM 728 C CA . GLU A 1 90 ? -14.987 -7.260 38.791 1.00 49.69 90 GLU A CA 1
ATOM 729 C C . GLU A 1 90 ? -15.581 -8.035 39.968 1.00 49.69 90 GLU A C 1
ATOM 731 O O . GLU A 1 90 ? -16.238 -9.070 39.712 1.00 49.69 90 GLU A O 1
#